Protein AF-A0A7C6E3N2-F1 (afdb_monomer)

Foldseek 3Di:
DDDDPVNVLVVQQVDADPVVRGGCVVVVVDDD

Organism: NCBI:txid1214928

Secondary structure (DSSP, 8-state):
----HHHHHHHHTT-B-TTT-SBTTTTTSS--

InterPro domains:
  IPR002744 MIP18 family-like [PF01883] (5-30)
  IPR034904 Fe-S cluster assembly domain superfamily [G3DSA:3.30.300.130] (1-32)
  IPR034904 Fe-S cluster assembly domain superfamily [SSF117916] (1-31)

Solvent-accessible surface area (backbone atoms only — not comparable to full-atom values): 2110 Å² total; per-residue (Å²): 134,87,90,47,70,68,62,52,53,58,56,42,50,71,45,63,39,87,89,78,74,43,23,40,43,86,68,60,76,49,72,137

Structure (mmCIF, N/CA/C/O backbone):
data_AF-A0A7C6E3N2-F1
#
_entry.id   AF-A0A7C6E3N2-F1
#
loop_
_atom_site.group_PDB
_atom_site.id
_atom_site.type_symbol
_atom_site.label_atom_id
_atom_site.label_alt_id
_atom_site.label_comp_id
_atom_site.label_asym_id
_atom_site.label_entity_id
_atom_site.label_seq_id
_atom_site.pdbx_PDB_ins_code
_atom_site.Cartn_x
_atom_site.Cartn_y
_atom_site.Cartn_z
_atom_site.occupancy
_atom_site.B_iso_or_equiv
_atom_site.auth_seq_id
_atom_site.auth_comp_id
_atom_site.auth_asym_id
_atom_site.auth_atom_id
_atom_site.pdbx_PDB_model_num
ATOM 1 N N . MET A 1 1 ? -12.226 -8.952 11.788 1.00 66.06 1 MET A N 1
ATOM 2 C CA . MET A 1 1 ? -10.898 -8.299 11.741 1.00 66.06 1 MET A CA 1
ATOM 3 C C . MET A 1 1 ? -11.136 -6.807 11.639 1.00 66.06 1 MET A 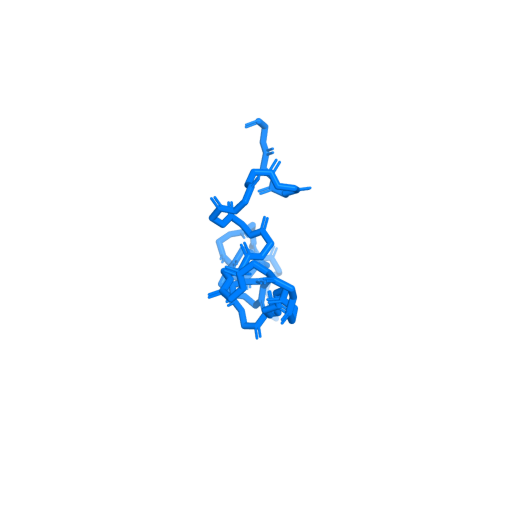C 1
ATOM 5 O O . MET A 1 1 ? -11.913 -6.420 10.777 1.00 66.06 1 MET A O 1
ATOM 9 N N . ALA A 1 2 ? -10.558 -6.002 12.530 1.00 80.19 2 ALA A N 1
ATOM 10 C CA . ALA A 1 2 ? -10.654 -4.549 12.414 1.00 80.19 2 ALA A CA 1
ATOM 11 C C . ALA A 1 2 ? -9.815 -4.082 11.215 1.00 80.19 2 ALA A C 1
ATOM 13 O O . ALA A 1 2 ? -8.703 -4.574 11.016 1.00 80.19 2 ALA A O 1
ATOM 14 N N . LEU A 1 3 ? -10.370 -3.189 10.398 1.00 84.56 3 LEU A N 1
ATOM 15 C CA . LEU A 1 3 ? -9.629 -2.509 9.343 1.00 84.56 3 LEU A CA 1
ATOM 16 C C . LEU A 1 3 ? -8.779 -1.426 10.015 1.00 84.56 3 LEU A C 1
ATOM 18 O O . LEU A 1 3 ? -9.332 -0.553 10.679 1.00 84.56 3 LEU A O 1
ATOM 22 N N . THR A 1 4 ? -7.458 -1.522 9.897 1.00 91.06 4 THR A N 1
ATO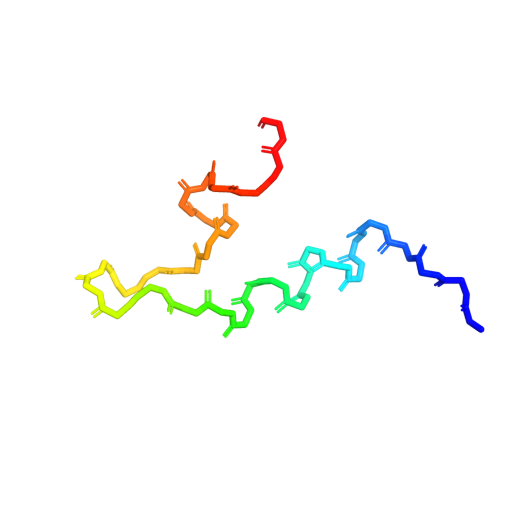M 23 C CA . THR A 1 4 ? -6.523 -0.519 10.419 1.00 91.06 4 THR A CA 1
ATOM 24 C C . THR A 1 4 ? -5.969 0.310 9.271 1.00 91.06 4 THR A C 1
ATOM 26 O O . THR A 1 4 ? -5.854 -0.182 8.147 1.00 91.06 4 THR A O 1
ATOM 29 N N . GLU A 1 5 ? -5.617 1.560 9.559 1.00 89.56 5 GLU A N 1
ATOM 30 C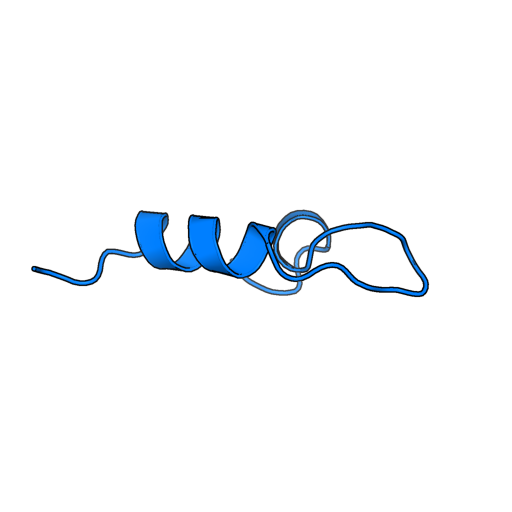 CA . GLU A 1 5 ? -4.993 2.470 8.593 1.00 89.56 5 GLU A CA 1
ATOM 31 C C . GLU A 1 5 ? -3.726 1.861 7.984 1.00 89.56 5 GLU A C 1
ATOM 33 O O . GLU A 1 5 ? -3.568 1.849 6.768 1.00 89.56 5 GLU A O 1
ATOM 38 N N . GLU A 1 6 ? -2.893 1.234 8.815 1.00 89.00 6 GLU A N 1
ATOM 39 C CA . GLU A 1 6 ? -1.674 0.543 8.388 1.00 89.00 6 GLU A CA 1
ATOM 40 C C . GLU A 1 6 ? -1.960 -0.522 7.316 1.00 89.00 6 GLU A C 1
ATOM 42 O O . GLU A 1 6 ? -1.312 -0.546 6.273 1.00 89.00 6 GLU A O 1
ATOM 47 N N . ARG A 1 7 ? -3.021 -1.322 7.494 1.00 90.06 7 ARG A N 1
ATOM 48 C CA . ARG A 1 7 ? -3.434 -2.343 6.515 1.00 90.06 7 ARG A CA 1
ATOM 49 C C . ARG A 1 7 ? -3.911 -1.746 5.197 1.00 90.06 7 ARG A C 1
ATOM 51 O O . ARG A 1 7 ? -3.744 -2.356 4.142 1.00 90.06 7 ARG A O 1
ATOM 58 N N . VAL A 1 8 ? -4.579 -0.596 5.266 1.00 90.44 8 VAL A N 1
ATOM 59 C CA . VAL A 1 8 ? -5.069 0.116 4.083 1.00 90.44 8 VAL A CA 1
ATOM 60 C C . VAL A 1 8 ? -3.887 0.712 3.323 1.00 90.44 8 VAL A C 1
ATOM 62 O O . VAL A 1 8 ? -3.800 0.532 2.112 1.00 90.44 8 VAL A O 1
ATOM 65 N N . LEU A 1 9 ? -2.938 1.334 4.026 1.00 89.94 9 LEU A N 1
ATOM 66 C CA . LEU A 1 9 ? -1.706 1.862 3.440 1.00 89.94 9 LEU A CA 1
ATOM 67 C C . LEU A 1 9 ? -0.864 0.759 2.791 1.00 89.94 9 LEU A C 1
ATOM 69 O O . LEU A 1 9 ? -0.396 0.930 1.667 1.00 89.94 9 LEU A O 1
ATOM 73 N N . GLU A 1 10 ? -0.716 -0.394 3.445 1.00 90.31 10 GLU A N 1
ATOM 74 C CA . GLU A 1 10 ? -0.031 -1.551 2.861 1.00 90.31 10 GLU A CA 1
ATOM 75 C C . GLU A 1 10 ? -0.705 -2.039 1.573 1.00 90.31 10 GLU A C 1
ATOM 77 O O . GLU A 1 10 ? -0.020 -2.310 0.588 1.00 90.31 10 GLU A O 1
ATOM 82 N N . ALA A 1 11 ? -2.039 -2.105 1.540 1.00 91.44 11 ALA A N 1
ATOM 83 C CA . ALA A 1 11 ? -2.767 -2.480 0.330 1.00 91.44 11 ALA A CA 1
ATOM 84 C C . ALA A 1 11 ? -2.581 -1.447 -0.792 1.00 91.44 11 ALA A C 1
ATOM 86 O O . ALA A 1 11 ? -2.369 -1.815 -1.947 1.00 91.44 11 ALA A O 1
ATOM 87 N N . LEU A 1 12 ? -2.604 -0.156 -0.466 1.00 90.44 12 LEU A N 1
ATOM 88 C CA . LEU A 1 12 ? -2.436 0.920 -1.443 1.00 90.44 12 LEU A CA 1
ATOM 89 C C . LEU A 1 12 ? -1.026 0.974 -2.038 1.00 90.44 12 LEU A C 1
ATOM 91 O O . LEU A 1 12 ? -0.888 1.313 -3.210 1.00 90.44 12 LEU A O 1
ATOM 95 N N . ARG A 1 13 ? 0.005 0.550 -1.295 1.00 89.75 13 ARG A N 1
ATOM 96 C CA . ARG A 1 13 ? 1.370 0.391 -1.833 1.00 89.75 13 ARG A CA 1
ATOM 97 C C . ARG A 1 13 ? 1.470 -0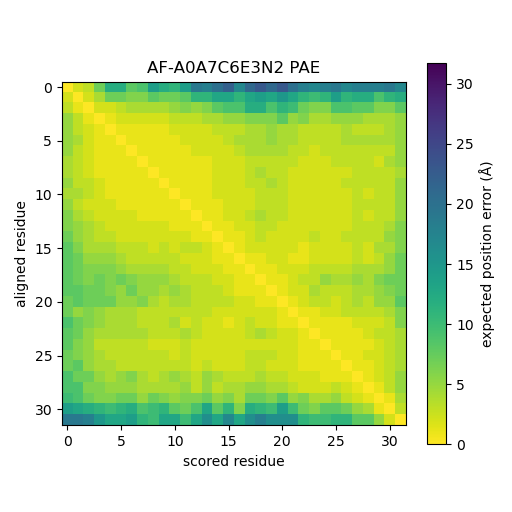.641 -2.957 1.00 89.75 13 ARG A C 1
ATOM 99 O O . ARG A 1 13 ? 2.432 -0.622 -3.716 1.00 89.75 13 ARG A O 1
ATOM 106 N N . THR A 1 14 ? 0.499 -1.548 -3.081 1.00 91.56 14 THR A N 1
ATOM 107 C CA . THR A 1 14 ? 0.465 -2.515 -4.193 1.00 91.56 14 THR A CA 1
ATOM 108 C C . THR A 1 14 ? -0.050 -1.905 -5.497 1.00 91.56 14 THR A C 1
ATOM 110 O O . THR A 1 14 ? 0.123 -2.494 -6.564 1.00 91.56 14 THR A O 1
ATOM 113 N N . VAL A 1 15 ? -0.663 -0.721 -5.432 1.00 91.94 15 VAL A N 1
ATOM 114 C CA . VAL A 1 15 ? -1.176 -0.007 -6.599 1.00 91.94 15 VAL A CA 1
ATOM 115 C C . VAL A 1 15 ? -0.073 0.900 -7.134 1.00 91.94 15 VAL A C 1
ATOM 117 O O . VAL A 1 15 ? 0.219 1.952 -6.567 1.00 91.94 15 VAL A O 1
ATOM 120 N N . MET A 1 16 ? 0.549 0.466 -8.228 1.00 90.81 16 MET A N 1
ATOM 121 C CA . MET A 1 16 ? 1.581 1.221 -8.933 1.00 90.81 16 MET A CA 1
ATOM 122 C C . MET A 1 16 ? 0.994 2.171 -9.972 1.00 90.81 16 MET A C 1
ATOM 124 O O . MET A 1 16 ? 0.118 1.796 -10.751 1.00 90.81 16 MET A O 1
ATOM 128 N N . ASP A 1 17 ? 1.571 3.365 -10.041 1.00 89.88 17 ASP A N 1
ATOM 129 C CA . ASP A 1 17 ? 1.406 4.275 -11.161 1.00 89.88 17 ASP A CA 1
ATOM 130 C C . ASP A 1 17 ? 2.227 3.778 -12.372 1.00 89.88 17 ASP A C 1
ATOM 132 O O . ASP A 1 17 ? 3.440 3.562 -12.248 1.00 89.88 17 ASP A O 1
ATOM 136 N N . PRO A 1 18 ? 1.597 3.563 -13.538 1.00 89.94 18 PRO A N 1
ATOM 137 C CA . PRO A 1 18 ? 2.260 3.002 -14.714 1.00 89.94 18 PRO A CA 1
ATOM 138 C C . PRO A 1 18 ? 3.180 3.992 -15.440 1.00 89.94 18 PRO A C 1
ATOM 140 O O . PRO A 1 18 ? 4.046 3.556 -16.198 1.00 89.94 18 PRO A O 1
ATOM 143 N N . GLU A 1 19 ? 3.012 5.298 -15.234 1.00 93.12 19 GLU A N 1
ATOM 144 C CA . GLU A 1 19 ? 3.816 6.334 -15.891 1.00 93.12 19 GLU A CA 1
ATOM 145 C C . GLU A 1 19 ? 5.071 6.660 -15.071 1.00 93.12 19 GLU A C 1
ATOM 147 O O . GLU A 1 19 ? 6.156 6.857 -15.619 1.00 93.12 19 GLU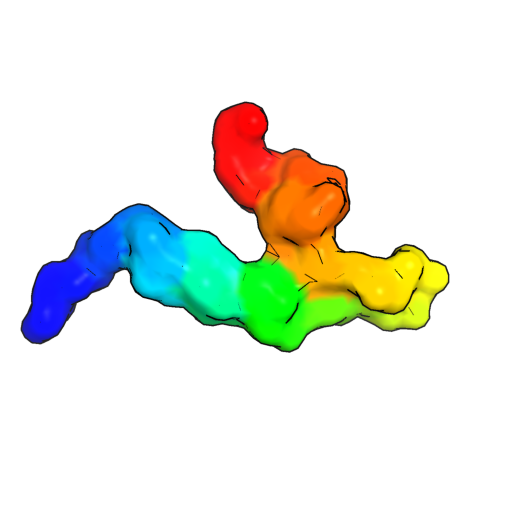 A O 1
ATOM 152 N N . LEU A 1 20 ? 4.931 6.675 -13.745 1.00 87.81 20 LEU A N 1
ATOM 153 C CA . LEU A 1 20 ? 5.979 7.040 -12.794 1.00 87.81 20 LEU A CA 1
ATOM 154 C C . LEU A 1 20 ? 6.700 5.825 -12.197 1.00 87.81 20 LEU A C 1
ATOM 156 O O . LEU A 1 20 ? 7.787 5.978 -11.633 1.00 87.81 20 LEU A O 1
ATOM 160 N N . GLY A 1 21 ? 6.112 4.628 -12.292 1.00 90.38 21 GLY A N 1
ATOM 161 C CA . GLY A 1 21 ? 6.681 3.388 -11.758 1.00 90.38 21 GLY A CA 1
ATOM 162 C C . GLY A 1 21 ? 6.778 3.361 -10.230 1.00 90.38 21 GLY A C 1
ATOM 163 O O . GLY A 1 21 ? 7.615 2.646 -9.681 1.00 90.38 21 GLY A O 1
ATOM 164 N N . LYS A 1 22 ? 5.961 4.162 -9.540 1.00 89.56 22 LYS A N 1
ATOM 165 C CA . LYS A 1 22 ? 5.923 4.282 -8.075 1.00 89.56 22 LYS A CA 1
ATOM 166 C C . LYS A 1 22 ? 4.516 4.030 -7.565 1.00 89.56 22 LYS A C 1
ATOM 168 O O . LYS A 1 22 ? 3.552 4.254 -8.286 1.00 89.56 22 LYS A O 1
ATOM 173 N N . ASP A 1 23 ? 4.391 3.572 -6.330 1.00 91.06 23 ASP A N 1
ATOM 174 C CA . ASP A 1 23 ? 3.082 3.366 -5.723 1.00 91.06 23 ASP A CA 1
ATOM 175 C C . ASP A 1 23 ? 2.422 4.679 -5.284 1.00 91.06 23 ASP A C 1
ATOM 177 O O . ASP A 1 23 ? 3.094 5.675 -5.003 1.00 91.06 23 ASP A O 1
ATOM 181 N N . LEU A 1 24 ? 1.091 4.660 -5.196 1.00 88.81 24 LEU A N 1
ATOM 182 C CA . LEU A 1 24 ? 0.282 5.828 -4.834 1.00 88.81 24 LEU A CA 1
ATOM 183 C C . LEU A 1 24 ? 0.646 6.425 -3.464 1.00 88.81 24 LEU A C 1
ATOM 185 O O . LEU A 1 24 ? 0.512 7.634 -3.272 1.00 88.81 24 LEU A O 1
ATOM 189 N N . VAL A 1 25 ? 1.129 5.607 -2.522 1.00 89.88 25 VAL A N 1
ATOM 190 C CA . VAL A 1 25 ? 1.534 6.069 -1.184 1.00 89.88 25 VAL A CA 1
ATOM 191 C C . VAL A 1 25 ? 2.884 6.783 -1.262 1.00 89.88 25 VAL A C 1
ATOM 193 O O . VAL A 1 25 ? 3.023 7.894 -0.760 1.00 89.88 25 VAL A O 1
ATOM 196 N N . SER A 1 26 ? 3.866 6.208 -1.961 1.00 87.75 26 SER A N 1
ATOM 197 C CA . SER A 1 26 ? 5.164 6.851 -2.221 1.00 87.75 26 SER A CA 1
ATOM 198 C C . SER A 1 26 ? 5.054 8.126 -3.058 1.00 87.75 26 SER A C 1
ATOM 200 O O . SER A 1 26 ? 5.938 8.980 -3.002 1.00 87.75 26 SER A O 1
ATOM 202 N N . LEU A 1 27 ? 3.992 8.254 -3.853 1.00 89.81 27 LEU A N 1
ATOM 203 C CA . LEU A 1 27 ? 3.678 9.460 -4.616 1.00 89.81 27 LEU A CA 1
ATOM 204 C C . LEU A 1 27 ? 2.987 10.548 -3.779 1.00 89.81 27 LEU A C 1
ATOM 206 O O . LEU A 1 27 ? 2.760 11.637 -4.299 1.00 89.81 27 LEU A O 1
ATOM 210 N N . GLY A 1 28 ? 2.659 10.279 -2.509 1.00 88.50 28 GLY A N 1
ATOM 211 C CA . GLY A 1 28 ? 1.932 11.220 -1.654 1.00 88.50 28 GLY A CA 1
ATOM 212 C C . GLY A 1 28 ? 0.498 11.465 -2.125 1.00 88.50 28 GLY A C 1
ATOM 213 O O . GLY A 1 28 ? -0.081 12.502 -1.824 1.00 88.50 28 GLY A O 1
ATOM 214 N N . MET A 1 29 ? -0.074 10.537 -2.903 1.00 84.88 29 MET A N 1
ATOM 215 C CA . MET A 1 29 ? -1.472 10.622 -3.333 1.00 84.88 29 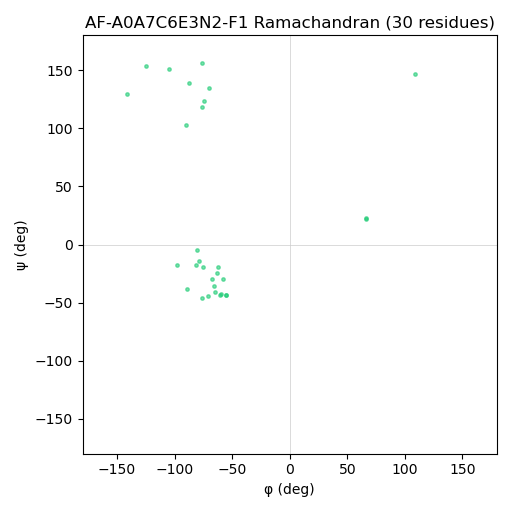MET A CA 1
ATOM 216 C C . MET A 1 29 ? -2.436 10.132 -2.249 1.00 84.88 29 MET A C 1
ATOM 218 O O . MET A 1 29 ? -3.631 10.416 -2.323 1.00 84.88 29 MET A O 1
ATOM 222 N N . VAL A 1 30 ? -1.930 9.382 -1.261 1.00 80.00 30 VAL A N 1
ATOM 223 C CA . VAL A 1 30 ? -2.702 8.882 -0.119 1.00 80.00 30 VAL A CA 1
ATOM 224 C C . VAL A 1 30 ? -1.864 8.944 1.164 1.00 80.00 30 VAL A C 1
ATOM 226 O O . VAL A 1 30 ? -0.749 8.425 1.190 1.00 80.00 30 VAL A O 1
ATOM 229 N N . GLY A 1 31 ? -2.433 9.536 2.218 1.00 73.44 31 GLY A N 1
ATOM 230 C CA . GLY A 1 31 ? -1.731 9.985 3.433 1.00 73.44 31 GLY A CA 1
ATOM 231 C C . GLY A 1 31 ? -1.676 11.518 3.471 1.00 73.44 31 GLY A C 1
ATOM 232 O O . GLY A 1 31 ? -1.684 12.121 2.403 1.00 73.44 31 GLY A O 1
ATOM 233 N N . GLU A 1 32 ? -1.724 12.131 4.662 1.00 56.59 32 GLU A N 1
ATOM 234 C CA . GLU A 1 32 ? -1.642 13.603 4.833 1.00 56.59 32 GLU A CA 1
ATOM 235 C C . GLU A 1 32 ? -0.454 14.249 4.102 1.00 56.59 32 GLU A C 1
ATOM 237 O O . GLU A 1 32 ? 0.659 13.671 4.140 1.00 56.59 32 GLU A O 1
#

pLDDT: mean 86.83, std 7.77, range [56.59, 93.12]

Sequence (32 aa):
MALTEERVLE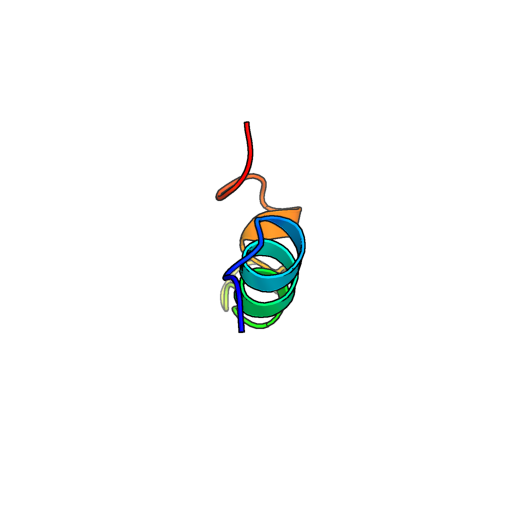ALRTVMDPELGKDLVSLGMVGE

Radius of gyrati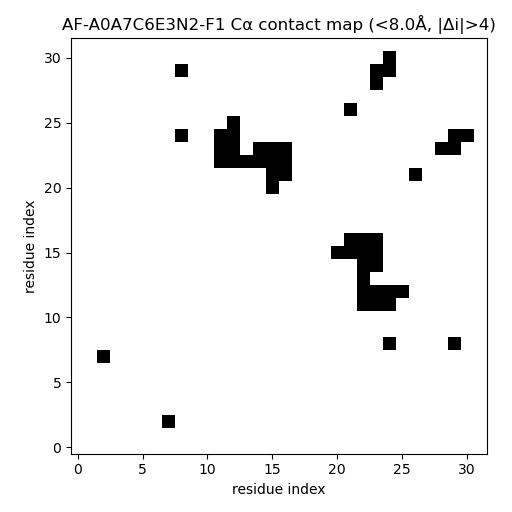on: 10.25 Å; Cα contacts (8 Å, |Δi|>4): 25; chains: 1; bounding box: 18×22×28 Å

Nearest PDB structures 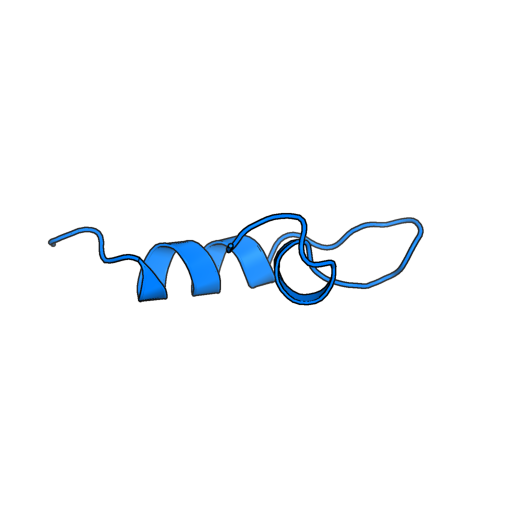(foldseek):
  6rny-assembly1_L  TM=4.704E-01  e=6.603E+00  Human spumaretrovirus

Mean predicted aligned error: 4.16 Å